Protein AF-A0A1F5EWN0-F1 (afdb_monomer_lite)

Sequence (86 aa):
MRNSLPSEDVYLNAVNRLLAERFGYPLSLSPRDVAQIMRWYNAGIPLAAVLEGVADALNKKREGRLTPLIYCVKTVKVAAKRRRRF

Foldseek 3Di:
DPLDADDLVVLQVVVQVLLCVQAHDNDPDDPQLSVVSVVCVVVVQHSVLQSQLVVVQSVVDDGDDDDRCVSSVVSSVVSSVVVVVD

Organism: NCBI:txid1817816

Structure (mmCIF, N/CA/C/O backbone):
data_AF-A0A1F5EWN0-F1
#
_entry.id   AF-A0A1F5EWN0-F1
#
loop_
_atom_site.group_PDB
_atom_site.id
_atom_site.type_symbol
_atom_site.label_atom_id
_atom_site.label_alt_id
_atom_site.label_comp_id
_atom_site.label_asym_id
_atom_site.label_entity_id
_atom_site.label_seq_id
_atom_sit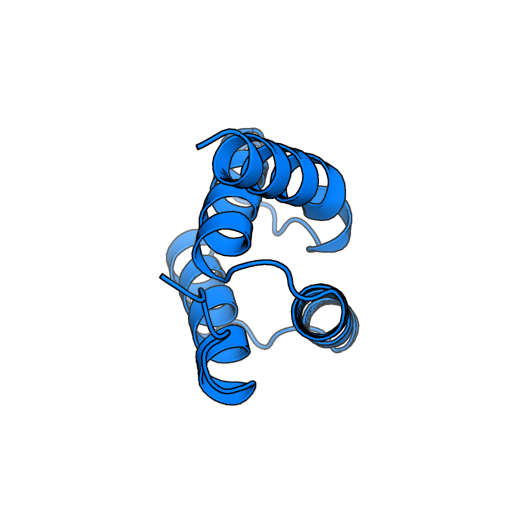e.pdbx_PDB_ins_code
_atom_site.Cartn_x
_atom_site.Cartn_y
_atom_site.Cartn_z
_atom_site.occupancy
_atom_site.B_iso_or_equiv
_atom_site.auth_seq_id
_atom_site.auth_comp_id
_atom_site.auth_asym_id
_atom_site.auth_atom_id
_atom_site.pdbx_PDB_model_num
ATOM 1 N N . MET A 1 1 ? -17.775 13.009 8.142 1.00 44.03 1 MET A N 1
ATOM 2 C CA . MET A 1 1 ? -17.583 12.728 6.701 1.00 44.03 1 MET A CA 1
ATOM 3 C C . MET A 1 1 ? -17.333 11.236 6.533 1.00 44.03 1 MET A C 1
ATOM 5 O O . MET A 1 1 ? -16.409 10.723 7.151 1.00 44.03 1 MET A O 1
ATOM 9 N N . ARG A 1 2 ? -18.180 10.509 5.791 1.00 52.03 2 ARG A N 1
ATOM 10 C CA . ARG A 1 2 ? -17.911 9.096 5.471 1.00 52.03 2 ARG A CA 1
ATOM 11 C C . ARG A 1 2 ? -16.722 9.081 4.512 1.00 52.03 2 ARG A C 1
ATOM 13 O O . ARG A 1 2 ? -16.876 9.483 3.364 1.00 52.03 2 ARG A O 1
ATOM 20 N N . ASN A 1 3 ? -15.544 8.702 5.004 1.00 57.81 3 ASN A N 1
ATOM 21 C CA . ASN A 1 3 ? -14.344 8.533 4.186 1.00 57.81 3 ASN A CA 1
ATOM 22 C C . ASN A 1 3 ? -14.565 7.321 3.270 1.00 57.81 3 ASN A C 1
ATOM 24 O O . ASN A 1 3 ? -14.171 6.202 3.589 1.00 57.81 3 ASN A O 1
ATOM 28 N N . SER A 1 4 ? -15.292 7.537 2.178 1.00 73.38 4 SER A N 1
ATOM 29 C CA . SER A 1 4 ? -15.493 6.528 1.146 1.00 73.38 4 SER A CA 1
ATOM 30 C C . SER A 1 4 ? -14.147 6.308 0.469 1.00 73.38 4 SER A C 1
ATOM 32 O O . SER A 1 4 ? -13.457 7.273 0.132 1.00 73.38 4 SER A O 1
ATOM 34 N N . LEU A 1 5 ? -13.735 5.049 0.339 1.00 84.62 5 LEU A N 1
ATOM 35 C CA . LEU A 1 5 ? -12.524 4.730 -0.402 1.00 84.62 5 LEU A CA 1
ATOM 36 C C . LEU A 1 5 ? -12.674 5.206 -1.856 1.00 84.62 5 LEU A C 1
ATOM 38 O O . LEU A 1 5 ? -13.788 5.181 -2.384 1.00 84.62 5 LEU A O 1
ATOM 42 N N . PRO A 1 6 ? -11.580 5.633 -2.510 1.00 92.00 6 PRO A N 1
ATOM 43 C CA . PRO A 1 6 ? -11.600 5.849 -3.953 1.00 92.00 6 PRO A CA 1
ATOM 44 C C . PRO A 1 6 ? -11.869 4.522 -4.688 1.00 92.00 6 PRO A C 1
ATOM 46 O O . PRO A 1 6 ? -11.947 3.460 -4.065 1.00 92.00 6 PRO 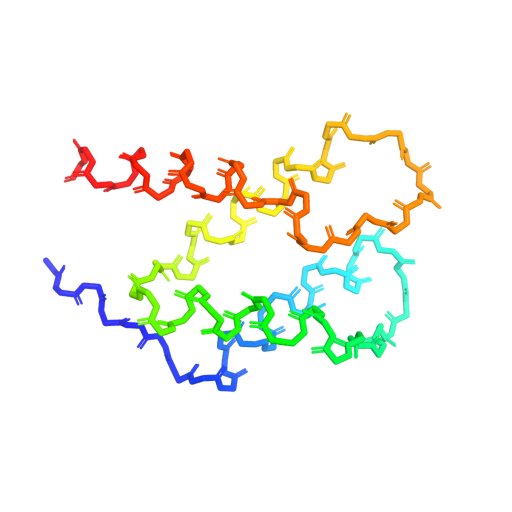A O 1
ATOM 49 N N . SER A 1 7 ? -12.002 4.556 -6.016 1.00 95.69 7 SER A N 1
ATOM 50 C CA . SER A 1 7 ? -12.060 3.312 -6.793 1.00 95.69 7 SER A CA 1
ATOM 51 C C . SER A 1 7 ? -10.791 2.478 -6.592 1.00 95.69 7 SER A C 1
ATOM 53 O O . SER A 1 7 ? -9.728 3.009 -6.249 1.00 95.69 7 SER A O 1
ATOM 55 N N . GLU A 1 8 ? -10.910 1.170 -6.808 1.00 95.00 8 GLU A N 1
ATOM 56 C CA . GLU A 1 8 ? -9.795 0.223 -6.731 1.00 95.00 8 GLU A CA 1
ATOM 57 C C . GLU A 1 8 ? -8.601 0.676 -7.584 1.00 95.00 8 GLU A C 1
ATOM 59 O O . GLU A 1 8 ? -7.483 0.767 -7.076 1.00 95.00 8 GLU A O 1
ATOM 64 N N . ASP A 1 9 ? -8.852 1.078 -8.833 1.00 94.88 9 ASP A N 1
ATOM 65 C CA . ASP A 1 9 ? -7.814 1.553 -9.751 1.00 94.88 9 ASP A CA 1
ATOM 66 C C . ASP A 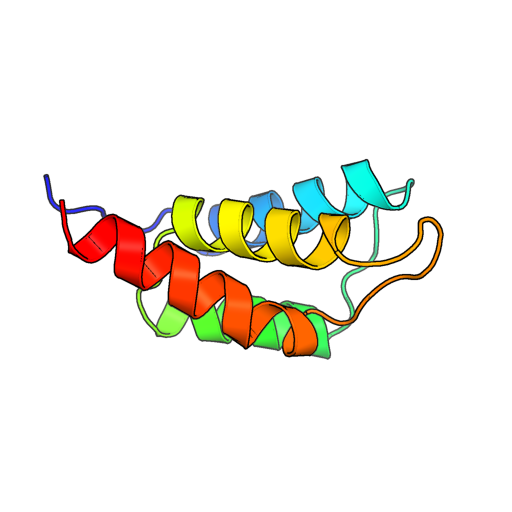1 9 ? -7.090 2.794 -9.227 1.00 94.88 9 ASP A C 1
ATOM 68 O O . ASP A 1 9 ? -5.865 2.885 -9.291 1.00 94.88 9 ASP A O 1
ATOM 72 N N . VAL A 1 10 ? -7.827 3.764 -8.677 1.00 95.62 10 VAL A N 1
ATOM 73 C CA . VAL A 1 10 ? -7.232 4.984 -8.112 1.00 95.62 10 VAL A CA 1
ATOM 74 C C . VAL A 1 10 ? -6.399 4.644 -6.880 1.00 95.62 10 VAL A C 1
ATOM 76 O O . VAL A 1 10 ? -5.309 5.187 -6.697 1.00 95.62 10 VAL A O 1
ATOM 79 N N . TYR A 1 11 ? -6.882 3.722 -6.049 1.00 95.31 11 TYR A N 1
ATOM 80 C CA . TYR A 1 11 ? -6.175 3.262 -4.863 1.00 95.31 11 TYR A CA 1
ATOM 81 C C . TYR A 1 11 ? -4.860 2.557 -5.224 1.00 95.31 11 TYR A C 1
ATOM 83 O O . TYR A 1 11 ? -3.804 2.887 -4.678 1.00 95.31 11 TYR A O 1
ATOM 91 N N . LEU A 1 12 ? -4.916 1.621 -6.174 1.00 94.25 12 LEU A N 1
ATOM 92 C CA . LEU A 1 12 ? -3.766 0.878 -6.678 1.00 94.25 12 LEU A CA 1
ATOM 93 C C . LEU A 1 12 ? -2.740 1.812 -7.324 1.00 94.25 12 LEU A C 1
ATOM 95 O O . LEU A 1 12 ? -1.560 1.776 -6.965 1.00 94.25 12 LEU A O 1
ATOM 99 N N . ASN A 1 13 ? -3.190 2.687 -8.225 1.00 93.56 13 ASN A N 1
ATOM 100 C CA . ASN A 1 13 ? -2.321 3.609 -8.950 1.00 93.56 13 ASN A CA 1
ATOM 101 C C . ASN A 1 13 ? -1.644 4.621 -8.027 1.00 93.56 13 ASN A C 1
ATOM 103 O O . ASN A 1 13 ? -0.474 4.939 -8.232 1.00 93.56 13 ASN A O 1
ATOM 107 N N . ALA A 1 14 ? -2.327 5.093 -6.982 1.00 94.69 14 ALA A N 1
ATOM 108 C CA . ALA A 1 14 ? -1.727 5.998 -6.008 1.00 94.69 14 ALA A CA 1
ATOM 109 C C . ALA A 1 14 ? -0.574 5.336 -5.234 1.00 94.69 14 ALA A C 1
ATOM 111 O O . ALA A 1 14 ? 0.483 5.945 -5.061 1.00 94.69 14 ALA A O 1
ATOM 112 N N . VAL A 1 15 ? -0.739 4.078 -4.805 1.00 92.81 15 VAL A N 1
ATOM 113 C CA . VAL A 1 15 ? 0.347 3.336 -4.141 1.00 92.81 15 VAL A CA 1
ATOM 114 C C . VAL A 1 15 ? 1.475 3.019 -5.124 1.00 92.81 15 VAL A C 1
ATOM 116 O O . VAL A 1 15 ? 2.644 3.166 -4.769 1.00 92.81 15 VAL A O 1
ATOM 119 N N . ASN A 1 16 ? 1.148 2.639 -6.363 1.00 91.75 16 ASN A N 1
ATOM 120 C CA . ASN A 1 16 ? 2.150 2.391 -7.398 1.00 91.75 16 ASN A CA 1
ATOM 121 C C . ASN A 1 16 ? 2.995 3.641 -7.681 1.00 91.75 16 ASN A C 1
ATOM 123 O O . ASN A 1 16 ? 4.222 3.576 -7.711 1.00 91.75 16 ASN A O 1
ATOM 127 N N . ARG A 1 17 ? 2.343 4.801 -7.809 1.00 91.81 17 ARG A N 1
ATOM 128 C CA . ARG A 1 17 ? 3.004 6.089 -8.022 1.00 91.81 17 ARG A CA 1
ATOM 129 C C . ARG A 1 17 ? 3.979 6.428 -6.895 1.00 91.81 17 ARG A C 1
ATOM 131 O O . ARG A 1 17 ? 5.113 6.788 -7.185 1.00 91.81 17 ARG A O 1
ATOM 138 N N . LEU A 1 18 ? 3.578 6.242 -5.634 1.00 90.81 18 LEU A N 1
ATOM 139 C CA . LEU A 1 18 ? 4.461 6.457 -4.480 1.00 90.81 18 LEU A CA 1
ATOM 140 C C . LEU A 1 18 ? 5.730 5.588 -4.551 1.00 90.81 18 LEU A C 1
ATOM 142 O O . LEU A 1 18 ? 6.822 6.040 -4.210 1.00 90.81 18 LEU A O 1
ATOM 146 N N . LEU A 1 19 ? 5.597 4.333 -4.986 1.00 87.69 19 LEU A N 1
ATOM 147 C CA . LEU A 1 19 ? 6.740 3.434 -5.143 1.00 87.69 19 LEU A CA 1
ATOM 148 C C . LEU A 1 19 ? 7.630 3.867 -6.316 1.00 87.69 19 LEU A C 1
ATOM 150 O O . LEU A 1 19 ? 8.849 3.925 -6.155 1.00 87.69 19 LEU A O 1
ATOM 154 N N . ALA A 1 20 ? 7.034 4.211 -7.461 1.00 86.94 20 ALA A N 1
ATOM 155 C CA . ALA A 1 20 ? 7.753 4.672 -8.648 1.00 86.94 20 ALA A CA 1
ATOM 156 C C . ALA A 1 20 ? 8.562 5.951 -8.370 1.00 86.94 20 ALA A C 1
ATOM 158 O O . ALA A 1 20 ? 9.726 6.039 -8.754 1.00 86.94 20 ALA A O 1
ATOM 159 N N . GLU A 1 21 ? 7.990 6.905 -7.628 1.00 86.69 21 GLU A N 1
ATOM 160 C CA . GLU A 1 21 ? 8.679 8.128 -7.191 1.00 86.69 21 GLU A CA 1
ATOM 161 C C . GLU A 1 21 ? 9.889 7.828 -6.289 1.00 86.69 21 GLU A C 1
ATOM 163 O O . GLU A 1 21 ? 10.874 8.563 -6.314 1.00 86.69 21 GLU A O 1
ATOM 168 N N . ARG A 1 22 ? 9.853 6.737 -5.507 1.00 81.38 22 ARG A N 1
ATOM 169 C CA . ARG A 1 22 ? 10.917 6.401 -4.547 1.00 81.38 22 ARG A CA 1
ATOM 170 C C . ARG A 1 22 ? 12.049 5.553 -5.124 1.00 81.38 22 ARG A C 1
ATOM 172 O O . ARG A 1 22 ? 13.179 5.690 -4.660 1.00 81.38 22 ARG A O 1
ATOM 179 N N . PHE A 1 23 ? 11.763 4.653 -6.063 1.00 80.50 23 PHE A N 1
ATOM 180 C CA . PHE A 1 23 ? 12.765 3.718 -6.601 1.00 80.50 23 PHE A CA 1
ATOM 181 C C . PHE A 1 23 ? 13.142 3.977 -8.066 1.00 80.50 23 PHE A C 1
ATOM 183 O O . PHE A 1 23 ? 14.093 3.366 -8.548 1.00 80.50 23 PHE A O 1
ATOM 190 N N . GLY A 1 24 ? 12.459 4.907 -8.738 1.00 71.38 24 GLY A N 1
ATOM 191 C CA . GLY A 1 24 ? 12.706 5.258 -10.134 1.00 71.38 24 GLY A CA 1
ATOM 192 C C . GLY A 1 24 ? 12.095 4.262 -11.126 1.00 71.38 24 GLY A C 1
ATOM 193 O O . GLY A 1 24 ? 12.020 3.064 -10.857 1.00 71.38 24 GLY A O 1
ATOM 194 N N . TYR A 1 25 ? 11.699 4.786 -12.297 1.00 59.16 25 TYR A N 1
ATOM 195 C CA . TYR A 1 25 ? 11.012 4.085 -13.399 1.00 59.16 25 TYR A CA 1
ATOM 196 C C . TYR A 1 25 ? 9.579 3.608 -13.050 1.00 59.16 25 TYR A C 1
ATOM 198 O O . TYR A 1 25 ? 9.261 3.437 -11.871 1.00 59.16 25 TYR A O 1
ATOM 206 N N . PRO A 1 26 ? 8.663 3.400 -14.026 1.00 60.75 26 PRO A N 1
ATOM 207 C CA . PRO A 1 26 ? 7.423 2.673 -13.764 1.00 60.75 26 PRO A CA 1
ATOM 208 C C . PRO A 1 26 ? 7.743 1.277 -13.220 1.00 60.75 26 PRO A C 1
ATOM 210 O O . PRO A 1 26 ? 8.121 0.361 -13.951 1.00 60.75 26 PRO A O 1
ATOM 213 N N . LEU A 1 27 ? 7.601 1.123 -11.906 1.00 67.12 27 LEU A N 1
ATOM 214 C CA . LEU A 1 27 ? 7.718 -0.167 -11.251 1.00 67.12 27 LEU A CA 1
ATOM 215 C C . LEU A 1 27 ? 6.546 -1.030 -11.700 1.00 67.12 27 LEU A C 1
ATOM 217 O O . LEU A 1 27 ? 5.382 -0.717 -11.455 1.00 67.12 27 LEU A O 1
ATOM 221 N N . SER A 1 28 ? 6.864 -2.153 -12.334 1.00 75.25 28 SER A N 1
ATOM 222 C CA . SER A 1 28 ? 5.904 -3.242 -12.427 1.00 75.25 28 SER A CA 1
ATOM 223 C C . SER A 1 28 ? 5.726 -3.813 -11.026 1.00 75.25 28 SER A C 1
ATOM 225 O O . SER A 1 28 ? 6.645 -4.425 -10.476 1.00 75.25 28 SER A O 1
ATOM 227 N N . LEU A 1 29 ? 4.560 -3.576 -10.422 1.00 82.88 29 LEU A N 1
ATOM 228 C CA . LEU A 1 29 ? 4.222 -4.183 -9.141 1.00 82.88 29 LEU A CA 1
ATOM 229 C C . LEU A 1 29 ? 4.256 -5.703 -9.281 1.00 82.88 29 LEU A C 1
ATOM 231 O O . LEU A 1 29 ? 3.668 -6.271 -10.202 1.00 82.88 29 LEU A O 1
ATOM 235 N N . SER A 1 30 ? 4.908 -6.375 -8.335 1.00 86.06 30 SER A N 1
ATOM 236 C CA . SER A 1 30 ? 4.818 -7.829 -8.278 1.00 86.06 30 SER A CA 1
ATOM 237 C C . SER A 1 30 ? 3.370 -8.251 -7.965 1.00 86.06 30 SER A C 1
ATOM 239 O O . SER A 1 30 ? 2.669 -7.531 -7.242 1.00 86.06 30 SER A O 1
ATOM 241 N N . PRO A 1 31 ? 2.910 -9.444 -8.393 1.00 89.50 31 PRO A N 1
ATOM 242 C CA . PRO A 1 31 ? 1.583 -9.949 -8.021 1.00 89.50 31 PRO A CA 1
ATOM 243 C C . PRO A 1 31 ? 1.345 -9.969 -6.502 1.00 89.50 31 PRO A C 1
ATOM 245 O O . PRO A 1 31 ? 0.223 -9.797 -6.026 1.00 89.50 31 PRO A O 1
ATOM 248 N N . ARG A 1 32 ? 2.418 -10.139 -5.716 1.00 89.50 32 ARG A N 1
ATOM 249 C CA . ARG A 1 32 ? 2.367 -10.100 -4.249 1.00 89.50 32 ARG A CA 1
ATOM 250 C C . ARG A 1 32 ? 2.079 -8.700 -3.714 1.00 89.50 32 ARG A C 1
ATOM 252 O O . ARG A 1 32 ? 1.321 -8.582 -2.751 1.00 89.50 32 ARG A O 1
ATOM 259 N N . ASP A 1 33 ? 2.665 -7.669 -4.318 1.00 89.88 33 ASP A N 1
ATOM 260 C CA . ASP A 1 33 ? 2.442 -6.275 -3.931 1.00 89.88 33 ASP A CA 1
ATOM 261 C C . ASP A 1 33 ? 1.030 -5.825 -4.315 1.00 89.88 33 ASP A C 1
ATOM 263 O O . ASP A 1 33 ? 0.332 -5.269 -3.468 1.00 89.88 33 ASP A O 1
ATOM 267 N N . VAL A 1 34 ? 0.552 -6.177 -5.516 1.00 92.75 34 VAL A N 1
ATOM 268 C CA . VAL A 1 34 ? -0.846 -5.939 -5.927 1.00 92.75 34 VAL A CA 1
ATOM 269 C C . VAL A 1 34 ? -1.813 -6.589 -4.937 1.00 92.75 34 VAL A C 1
ATOM 271 O O . VAL A 1 34 ? -2.667 -5.913 -4.365 1.00 92.75 34 VAL A O 1
ATOM 274 N N . ALA A 1 35 ? -1.628 -7.878 -4.632 1.00 94.38 35 ALA A N 1
ATOM 275 C CA . ALA A 1 35 ? -2.467 -8.578 -3.661 1.00 94.38 35 ALA A CA 1
ATOM 276 C C . ALA A 1 35 ? -2.425 -7.929 -2.266 1.00 94.38 35 ALA A C 1
ATOM 278 O O . ALA A 1 35 ? -3.414 -7.957 -1.533 1.00 94.38 35 ALA A O 1
ATOM 279 N N . GLN A 1 36 ? -1.290 -7.345 -1.872 1.00 95.75 36 GLN A N 1
ATOM 280 C CA . GLN A 1 36 ? -1.173 -6.650 -0.595 1.00 95.75 36 GLN A CA 1
ATOM 281 C C . GLN A 1 36 ? -1.920 -5.311 -0.579 1.00 95.75 36 GLN A C 1
ATOM 283 O O . GLN A 1 36 ? -2.558 -4.996 0.427 1.00 95.75 36 GLN A O 1
ATOM 288 N N . ILE A 1 37 ? -1.879 -4.556 -1.677 1.00 94.94 37 ILE A N 1
ATOM 289 C CA . ILE A 1 37 ? -2.650 -3.316 -1.834 1.00 94.94 37 ILE A CA 1
ATOM 290 C C . ILE A 1 37 ? -4.148 -3.629 -1.786 1.00 94.94 37 ILE A C 1
ATOM 292 O O . ILE A 1 37 ? -4.882 -3.007 -1.016 1.00 94.94 37 ILE A O 1
ATOM 296 N N . MET A 1 38 ? -4.571 -4.676 -2.498 1.00 95.62 38 MET A N 1
ATOM 297 C CA . MET A 1 38 ? -5.957 -5.146 -2.502 1.00 95.62 38 MET A CA 1
ATOM 298 C C . MET A 1 38 ? -6.433 -5.626 -1.135 1.00 95.62 38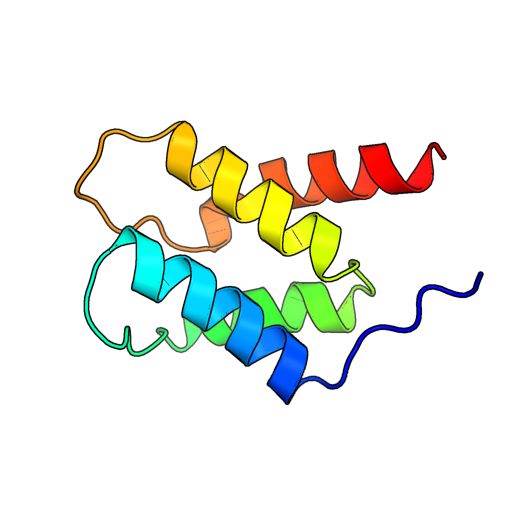 MET A C 1
ATOM 300 O O . MET A 1 38 ? -7.563 -5.355 -0.735 1.00 95.62 38 MET A O 1
ATOM 304 N N . ARG A 1 39 ? -5.559 -6.259 -0.345 1.00 96.06 39 ARG A N 1
ATOM 305 C CA . ARG A 1 39 ? -5.870 -6.593 1.053 1.00 96.06 39 ARG A CA 1
ATOM 306 C C . ARG A 1 39 ? -6.168 -5.357 1.903 1.00 96.06 39 ARG A C 1
ATOM 308 O O . ARG A 1 39 ? -7.015 -5.439 2.786 1.00 96.06 39 ARG A O 1
ATOM 315 N N . TRP A 1 40 ? -5.494 -4.229 1.677 1.00 96.00 40 TRP A N 1
ATOM 316 C CA . TRP A 1 40 ? -5.795 -2.988 2.401 1.00 96.00 40 TRP A CA 1
ATOM 317 C C . TRP A 1 40 ? -7.094 -2.341 1.929 1.00 96.00 40 TRP A C 1
ATOM 319 O O . TRP A 1 40 ? -7.869 -1.889 2.772 1.00 96.00 40 TRP A O 1
ATOM 329 N N . TYR A 1 41 ? -7.341 -2.354 0.617 1.00 95.44 41 TYR A N 1
ATOM 330 C CA . TYR A 1 41 ? -8.586 -1.874 0.021 1.00 95.44 41 TYR A CA 1
ATOM 331 C C . TYR A 1 41 ? -9.803 -2.625 0.580 1.00 95.44 41 TYR A C 1
ATOM 333 O O . TYR A 1 41 ? -10.678 -2.022 1.198 1.00 95.44 41 TYR A O 1
ATOM 341 N N . ASN A 1 42 ? -9.783 -3.959 0.499 1.00 95.25 42 ASN A N 1
ATOM 342 C CA . ASN A 1 42 ? -10.850 -4.829 1.007 1.00 95.25 42 ASN A CA 1
ATOM 343 C C . ASN A 1 42 ? -11.036 -4.727 2.530 1.00 95.25 42 ASN A C 1
ATOM 345 O O . ASN A 1 42 ? -12.119 -4.982 3.046 1.00 95.25 42 ASN A O 1
ATOM 349 N N . ALA A 1 43 ? -9.989 -4.340 3.265 1.00 93.69 43 ALA A N 1
ATOM 350 C CA . ALA A 1 43 ? -10.053 -4.097 4.705 1.00 93.69 43 ALA A CA 1
ATOM 351 C C . ALA A 1 43 ? -10.579 -2.695 5.073 1.00 93.69 43 ALA A C 1
ATOM 353 O O . ALA A 1 43 ? -10.606 -2.345 6.258 1.00 93.69 43 ALA A O 1
ATOM 354 N N . GLY A 1 44 ? -10.963 -1.868 4.095 1.00 93.75 44 GLY A N 1
ATOM 355 C CA . GLY A 1 44 ? -11.503 -0.536 4.353 1.00 93.75 44 GLY A CA 1
ATOM 356 C C . GLY A 1 44 ? -10.452 0.469 4.834 1.00 93.75 44 GLY A C 1
ATOM 357 O O . GLY A 1 44 ? -10.797 1.433 5.520 1.00 93.75 44 GLY A O 1
ATOM 358 N N . ILE A 1 45 ? -9.159 0.232 4.578 1.00 93.75 45 ILE A N 1
ATOM 359 C CA . ILE A 1 45 ? -8.100 1.125 5.064 1.00 93.75 45 ILE A CA 1
ATOM 360 C C . ILE A 1 45 ? -8.065 2.380 4.182 1.00 93.75 45 ILE A C 1
ATOM 362 O O . ILE A 1 45 ? -7.904 2.253 2.973 1.00 93.75 45 ILE A O 1
ATOM 366 N N . PRO A 1 46 ? -8.172 3.599 4.746 1.00 94.19 46 PRO A N 1
ATOM 367 C CA . PRO A 1 46 ? -8.150 4.821 3.948 1.00 94.19 46 PRO A CA 1
ATOM 368 C C . PRO A 1 46 ? -6.858 4.963 3.138 1.00 94.19 46 PRO A C 1
ATOM 370 O O . PRO A 1 46 ? -5.772 4.776 3.690 1.00 94.19 46 PRO A O 1
ATOM 373 N N . LEU A 1 47 ? -6.961 5.395 1.873 1.00 94.62 47 LEU A N 1
ATOM 374 C CA . LEU A 1 47 ? -5.803 5.588 0.987 1.00 94.62 47 LEU A CA 1
ATOM 375 C C . LEU A 1 47 ? -4.716 6.446 1.649 1.00 94.62 47 LEU A C 1
ATOM 377 O O . LEU A 1 47 ? -3.547 6.075 1.661 1.00 94.62 47 LEU A O 1
ATOM 381 N N . ALA A 1 48 ? -5.109 7.550 2.286 1.00 93.38 48 ALA A N 1
ATOM 382 C CA . ALA A 1 48 ? -4.176 8.431 2.980 1.00 93.38 48 ALA A CA 1
ATOM 383 C C . ALA A 1 48 ? -3.401 7.725 4.113 1.00 93.38 48 ALA A C 1
ATOM 385 O O . ALA A 1 48 ? -2.229 8.019 4.325 1.00 93.38 48 ALA A O 1
ATOM 386 N N . ALA A 1 49 ? -4.024 6.767 4.812 1.00 94.31 49 ALA A N 1
ATOM 387 C CA . ALA A 1 49 ? -3.348 5.964 5.832 1.00 94.31 49 ALA A CA 1
ATOM 388 C C . ALA A 1 49 ? -2.330 4.995 5.214 1.00 94.31 49 ALA A C 1
ATOM 390 O O . ALA A 1 49 ? -1.269 4.761 5.791 1.00 94.31 49 ALA A O 1
ATOM 391 N N . VAL A 1 50 ? -2.650 4.426 4.049 1.00 95.19 50 VAL A N 1
ATOM 392 C CA . VAL A 1 50 ? -1.724 3.554 3.322 1.00 95.19 50 VAL A CA 1
ATOM 393 C C . VAL A 1 50 ? -0.532 4.332 2.797 1.00 95.19 50 VAL A C 1
ATOM 395 O O . VAL A 1 50 ? 0.591 3.910 3.048 1.00 95.19 50 VAL A O 1
ATOM 398 N N . LEU A 1 51 ? -0.750 5.470 2.137 1.00 94.94 51 LEU A N 1
ATOM 399 C CA . LEU A 1 51 ? 0.339 6.295 1.606 1.00 94.94 51 LEU A CA 1
ATOM 400 C C . LEU A 1 51 ? 1.291 6.747 2.721 1.00 94.94 51 LEU A C 1
ATOM 402 O O . LEU A 1 51 ? 2.499 6.565 2.603 1.00 94.94 51 LEU A O 1
ATOM 406 N N . GLU A 1 52 ? 0.744 7.240 3.835 1.00 94.00 52 GLU A N 1
ATOM 407 C CA . GLU A 1 52 ? 1.519 7.625 5.021 1.00 94.00 52 GLU A CA 1
ATOM 408 C C . GLU A 1 52 ? 2.303 6.436 5.591 1.00 94.00 52 GLU A C 1
ATOM 410 O O . GLU A 1 52 ? 3.512 6.515 5.790 1.00 94.00 52 GLU A O 1
ATOM 415 N N . GLY A 1 53 ? 1.643 5.295 5.805 1.00 93.69 53 GLY A N 1
ATOM 416 C CA . GLY A 1 53 ? 2.287 4.116 6.378 1.00 93.69 53 GLY A CA 1
ATOM 417 C C . GLY A 1 53 ? 3.357 3.497 5.477 1.00 93.69 53 GLY A C 1
ATOM 418 O O . GLY A 1 53 ? 4.374 3.011 5.979 1.00 93.69 53 GLY A O 1
ATOM 419 N N . VAL A 1 54 ? 3.148 3.500 4.160 1.00 92.38 54 VAL A N 1
ATOM 420 C CA . VAL A 1 54 ? 4.145 3.045 3.185 1.00 92.38 54 VAL A CA 1
ATOM 421 C C . VAL A 1 54 ? 5.329 4.009 3.182 1.00 92.38 54 VAL A C 1
ATOM 423 O O . VAL A 1 54 ? 6.453 3.556 3.383 1.00 92.38 54 VAL A O 1
ATOM 426 N N . ALA A 1 55 ? 5.101 5.320 3.071 1.00 90.88 55 ALA A N 1
ATOM 427 C CA . ALA A 1 55 ? 6.169 6.320 3.126 1.00 90.88 55 ALA A CA 1
ATOM 428 C C . ALA A 1 55 ? 6.996 6.214 4.423 1.00 90.88 55 ALA A C 1
ATOM 430 O O . ALA A 1 55 ? 8.225 6.163 4.370 1.00 90.88 55 ALA A O 1
ATOM 431 N N . ASP A 1 56 ? 6.339 6.063 5.577 1.00 90.81 56 ASP A N 1
ATOM 432 C CA . ASP A 1 56 ? 6.987 5.862 6.878 1.00 90.81 56 ASP A CA 1
ATOM 433 C C . ASP A 1 56 ? 7.869 4.605 6.917 1.00 90.81 56 ASP A C 1
ATOM 435 O O . ASP A 1 56 ? 8.943 4.608 7.524 1.00 90.81 56 ASP A O 1
ATOM 439 N N . ALA A 1 57 ? 7.421 3.500 6.313 1.00 88.81 57 ALA A N 1
ATOM 440 C CA . ALA A 1 57 ? 8.214 2.272 6.243 1.00 88.81 57 ALA A CA 1
ATOM 441 C C . ALA A 1 57 ? 9.431 2.429 5.329 1.00 88.81 57 ALA A C 1
ATOM 443 O O . ALA A 1 57 ? 10.514 1.950 5.672 1.00 88.81 57 ALA A O 1
ATOM 444 N N . LEU A 1 58 ? 9.257 3.104 4.193 1.00 84.75 58 LEU A N 1
ATOM 445 C CA . LEU A 1 58 ? 10.325 3.353 3.229 1.00 84.75 58 LEU A CA 1
ATOM 446 C C . LEU A 1 58 ? 11.385 4.303 3.798 1.00 84.75 58 LEU A C 1
ATOM 448 O O . LEU A 1 58 ? 12.573 4.043 3.637 1.00 84.75 58 LEU A O 1
ATOM 452 N N . ASN A 1 59 ? 10.977 5.334 4.542 1.00 84.75 59 ASN A N 1
ATOM 453 C CA . ASN A 1 59 ? 11.888 6.276 5.201 1.00 84.75 59 ASN A CA 1
ATOM 454 C C . ASN A 1 59 ? 12.733 5.638 6.316 1.00 84.75 59 ASN A C 1
ATOM 456 O O . ASN A 1 59 ? 13.814 6.128 6.622 1.00 84.75 59 ASN A O 1
ATOM 460 N N . LYS A 1 60 ? 12.273 4.538 6.924 1.00 80.94 60 LYS A N 1
ATOM 461 C CA . LYS A 1 60 ? 13.024 3.817 7.969 1.00 80.94 60 LYS A CA 1
ATOM 462 C C . LYS A 1 60 ? 14.123 2.909 7.423 1.00 80.94 60 LYS A C 1
ATOM 464 O O . LYS A 1 60 ? 14.923 2.403 8.208 1.00 80.94 60 LYS A O 1
ATOM 469 N N . LYS A 1 61 ? 14.149 2.643 6.115 1.00 69.19 61 LYS A N 1
ATOM 470 C CA . LYS A 1 61 ? 15.159 1.783 5.494 1.00 69.19 61 LYS A CA 1
ATOM 471 C C . LYS A 1 61 ? 16.200 2.612 4.749 1.00 69.19 61 LYS A C 1
ATOM 473 O O . LYS A 1 61 ? 15.896 3.662 4.198 1.00 69.19 61 LYS A O 1
ATOM 478 N N . ARG A 1 62 ? 17.433 2.095 4.727 1.00 61.06 62 ARG A N 1
ATOM 479 C CA . ARG A 1 62 ? 18.547 2.644 3.943 1.00 61.06 62 ARG A CA 1
ATOM 480 C C . ARG A 1 62 ? 18.143 2.737 2.466 1.00 61.06 62 ARG A C 1
ATOM 482 O O .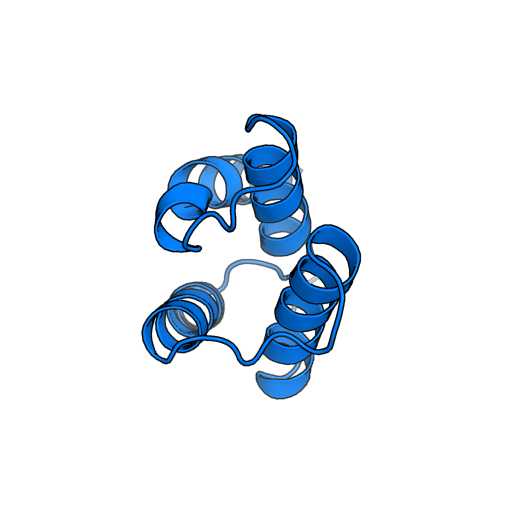 ARG A 1 62 ? 17.506 1.815 1.950 1.00 61.06 62 ARG A O 1
ATOM 489 N N . GLU A 1 63 ? 18.503 3.841 1.821 1.00 61.94 63 GLU A N 1
ATOM 490 C CA . GLU A 1 63 ? 18.201 4.115 0.414 1.00 61.94 63 GLU A CA 1
ATOM 491 C C . GLU A 1 63 ? 18.698 2.989 -0.513 1.00 61.94 63 GLU A C 1
ATOM 493 O O . GLU A 1 63 ? 19.712 2.344 -0.243 1.00 61.94 63 GLU A O 1
ATOM 498 N N . GLY A 1 64 ? 17.959 2.728 -1.599 1.00 57.78 64 GLY A N 1
ATOM 499 C CA . GLY A 1 64 ? 18.405 1.861 -2.698 1.00 57.78 64 GLY A CA 1
ATOM 500 C C . GLY A 1 64 ? 17.915 0.406 -2.704 1.00 57.78 64 GLY A C 1
ATOM 501 O O . GLY A 1 64 ? 18.200 -0.303 -3.665 1.00 57.78 64 GLY A O 1
ATOM 502 N N . ARG A 1 65 ? 17.152 -0.072 -1.703 1.00 63.34 65 ARG A N 1
ATOM 503 C CA . ARG A 1 65 ? 16.587 -1.441 -1.732 1.00 63.34 65 ARG A CA 1
ATOM 504 C C . ARG A 1 65 ? 15.062 -1.458 -1.675 1.00 63.34 65 ARG A C 1
ATOM 506 O O . ARG A 1 65 ? 14.469 -1.074 -0.662 1.00 63.34 65 ARG A O 1
ATOM 513 N N . LEU A 1 66 ? 14.440 -1.972 -2.742 1.00 64.62 66 LEU A N 1
ATOM 514 C CA . LEU A 1 66 ? 12.997 -2.204 -2.810 1.00 64.62 66 LEU A CA 1
ATOM 515 C C . LEU A 1 66 ? 12.565 -3.056 -1.611 1.00 64.62 66 LEU A C 1
ATOM 517 O O . LEU A 1 66 ? 13.068 -4.160 -1.390 1.00 64.62 66 LEU A O 1
ATOM 521 N N . THR A 1 67 ? 11.658 -2.514 -0.802 1.00 70.38 67 THR A N 1
ATOM 522 C CA . THR A 1 67 ? 11.094 -3.227 0.341 1.00 70.38 67 THR A CA 1
ATOM 523 C C . THR A 1 67 ? 9.720 -3.757 -0.043 1.00 70.38 67 THR A C 1
ATOM 525 O O . THR A 1 67 ? 8.843 -2.944 -0.327 1.00 70.38 67 THR A O 1
ATOM 528 N N . PRO A 1 68 ? 9.504 -5.085 -0.019 1.00 78.94 68 PRO A N 1
ATOM 529 C CA . PRO A 1 68 ? 8.193 -5.665 -0.297 1.00 78.94 68 PRO A CA 1
ATOM 530 C C . PRO A 1 68 ? 7.096 -5.057 0.588 1.00 78.94 68 PRO A C 1
ATOM 532 O O . PRO A 1 68 ? 7.313 -4.855 1.791 1.00 78.94 68 PRO A O 1
ATOM 535 N N . LEU A 1 69 ? 5.900 -4.818 0.036 1.00 85.19 69 LEU A N 1
ATOM 536 C CA . LEU A 1 69 ? 4.820 -4.127 0.759 1.00 85.19 69 LEU A CA 1
ATOM 537 C C . LEU A 1 69 ? 4.347 -4.864 2.017 1.00 85.19 69 LEU A C 1
ATOM 539 O O . LEU A 1 69 ? 3.815 -4.241 2.937 1.00 85.19 69 LEU A O 1
ATOM 543 N N . ILE A 1 70 ? 4.600 -6.172 2.117 1.00 85.00 70 ILE A N 1
ATOM 544 C CA . ILE A 1 70 ? 4.319 -6.958 3.326 1.00 85.00 70 ILE A CA 1
ATOM 545 C C . ILE A 1 70 ? 5.014 -6.385 4.574 1.00 85.00 70 ILE A C 1
ATOM 547 O O . ILE A 1 70 ? 4.465 -6.443 5.674 1.00 85.00 70 ILE A O 1
ATOM 551 N N . TYR A 1 71 ? 6.177 -5.745 4.417 1.00 84.50 71 TYR A N 1
ATOM 552 C CA . TYR A 1 71 ? 6.887 -5.107 5.527 1.00 84.50 71 TYR A CA 1
ATOM 553 C C . TYR A 1 71 ? 6.271 -3.760 5.942 1.00 84.50 71 TYR A C 1
ATOM 555 O O . TYR A 1 71 ? 6.527 -3.290 7.050 1.00 84.50 71 TYR A O 1
ATOM 563 N N . CYS A 1 72 ? 5.418 -3.163 5.104 1.00 88.75 72 CYS A N 1
ATOM 564 C CA . CYS A 1 72 ? 4.716 -1.908 5.394 1.00 88.75 72 CYS A CA 1
ATOM 565 C C . CYS A 1 72 ? 3.432 -2.125 6.216 1.00 88.75 72 CYS A C 1
ATOM 567 O O . CYS A 1 72 ? 2.833 -1.172 6.707 1.00 88.75 72 CYS A O 1
ATOM 569 N N . VAL A 1 73 ? 2.991 -3.372 6.427 1.00 90.94 73 VAL A N 1
ATOM 570 C CA . VAL A 1 73 ? 1.720 -3.669 7.116 1.00 90.94 73 VAL A CA 1
ATOM 571 C C . VAL A 1 73 ? 1.658 -3.051 8.516 1.00 90.94 73 VAL A C 1
ATOM 573 O O . VAL A 1 73 ? 0.619 -2.525 8.917 1.00 90.94 73 VAL A O 1
ATOM 576 N N . LYS A 1 74 ? 2.762 -3.087 9.274 1.00 91.25 74 LYS A N 1
ATOM 577 C CA . LYS A 1 74 ? 2.803 -2.543 10.640 1.00 91.25 74 LYS A CA 1
ATOM 578 C C . LYS A 1 74 ? 2.641 -1.022 10.652 1.00 91.25 74 LYS A C 1
ATOM 580 O O . LYS A 1 74 ? 1.872 -0.506 11.458 1.00 91.25 74 LYS A O 1
ATOM 585 N N . THR A 1 75 ? 3.341 -0.309 9.776 1.00 91.94 75 THR A N 1
ATOM 586 C CA . THR A 1 75 ? 3.286 1.160 9.700 1.00 91.94 75 THR A CA 1
ATOM 587 C C . THR A 1 75 ? 1.948 1.641 9.152 1.00 91.94 75 THR A C 1
ATOM 589 O O . THR A 1 75 ? 1.366 2.555 9.725 1.00 91.94 75 THR A O 1
ATOM 592 N N . VAL A 1 76 ? 1.387 0.953 8.154 1.00 92.12 76 VAL A N 1
ATOM 593 C CA . VAL A 1 76 ? 0.029 1.212 7.645 1.00 92.12 76 VAL A CA 1
ATOM 594 C C . VAL A 1 76 ? -1.027 1.047 8.740 1.00 92.12 76 VAL A C 1
ATOM 596 O O . VAL A 1 76 ? -1.880 1.917 8.910 1.00 92.12 76 VAL A O 1
ATOM 599 N N . LYS A 1 77 ? -0.954 -0.015 9.555 1.00 91.25 77 LYS A N 1
ATOM 600 C CA . LYS A 1 77 ? -1.863 -0.189 10.705 1.00 91.25 77 LYS A CA 1
ATOM 601 C C . LYS A 1 77 ? -1.743 0.951 11.720 1.00 91.25 77 LYS A C 1
ATOM 603 O O . LYS A 1 77 ? -2.756 1.395 12.261 1.00 91.25 77 LYS A O 1
ATOM 608 N N . VAL A 1 78 ? -0.526 1.430 11.983 1.00 91.38 78 VAL A N 1
ATOM 609 C CA . VAL A 1 78 ? -0.289 2.567 12.887 1.00 91.38 78 VAL A CA 1
ATOM 610 C C . VAL A 1 78 ? -0.895 3.852 12.319 1.00 91.38 78 VAL A C 1
ATOM 612 O O . VAL A 1 78 ? -1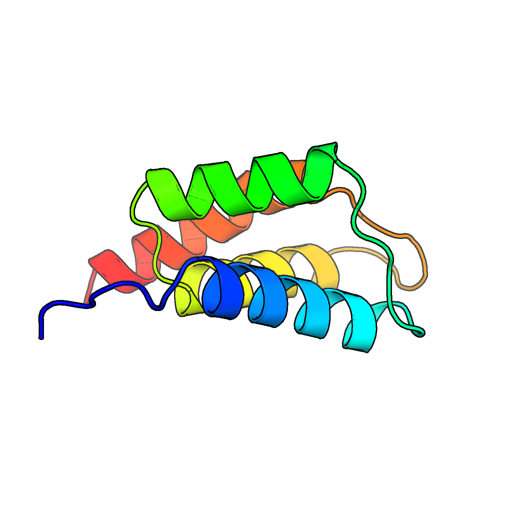.640 4.519 13.035 1.00 91.38 78 VAL A O 1
ATOM 615 N N . ALA A 1 79 ? -0.652 4.164 11.044 1.00 90.81 79 ALA A N 1
ATOM 616 C CA . ALA A 1 79 ? -1.226 5.328 10.367 1.00 90.81 79 ALA A CA 1
ATOM 617 C C . ALA A 1 79 ? -2.766 5.282 10.352 1.00 90.81 79 ALA A C 1
ATOM 619 O O . ALA A 1 79 ? -3.437 6.256 10.697 1.00 90.81 79 ALA A O 1
ATOM 620 N N . ALA A 1 80 ? -3.347 4.113 10.068 1.00 90.19 80 ALA A N 1
ATOM 621 C CA . ALA A 1 80 ? -4.795 3.915 10.109 1.00 90.19 80 ALA A CA 1
ATOM 622 C C . ALA A 1 80 ? -5.371 4.139 11.517 1.00 90.19 80 ALA A C 1
ATOM 624 O O . ALA A 1 80 ? -6.409 4.782 11.669 1.00 90.19 80 ALA A O 1
ATOM 625 N N . LYS A 1 81 ? -4.689 3.652 12.565 1.00 89.75 81 LYS A N 1
ATOM 626 C CA . LYS A 1 81 ? -5.107 3.859 13.960 1.00 89.75 81 LYS A CA 1
ATOM 627 C C . LYS A 1 81 ? -5.031 5.329 14.373 1.00 89.75 81 LYS A C 1
ATOM 629 O O . LYS A 1 81 ? -5.938 5.791 15.057 1.00 89.75 81 LYS A O 1
ATOM 634 N N . ARG A 1 82 ? -3.986 6.058 13.959 1.00 88.12 82 ARG A N 1
ATOM 635 C CA . ARG A 1 82 ? -3.858 7.505 14.215 1.00 88.12 82 ARG A CA 1
ATOM 636 C C . ARG A 1 82 ? -5.055 8.266 13.652 1.00 88.12 82 ARG A C 1
ATOM 638 O O . ARG A 1 82 ? -5.640 9.067 14.364 1.00 88.12 82 ARG A O 1
ATOM 645 N N . ARG A 1 83 ? -5.470 7.941 12.426 1.00 83.38 83 ARG A N 1
ATOM 646 C CA . ARG A 1 83 ? -6.602 8.594 11.748 1.00 83.38 83 ARG A CA 1
ATOM 647 C C . ARG A 1 83 ? -7.977 8.222 12.294 1.00 83.38 83 ARG A C 1
ATOM 649 O O . ARG A 1 83 ? -8.885 9.016 12.152 1.00 83.38 83 ARG A O 1
ATOM 656 N N . ARG A 1 84 ? -8.143 7.046 12.909 1.00 76.06 84 ARG A N 1
ATOM 657 C CA . ARG A 1 84 ? -9.395 6.667 13.598 1.00 76.06 84 ARG A CA 1
ATOM 658 C C . ARG A 1 84 ? -9.586 7.360 14.951 1.00 76.06 84 ARG A C 1
ATOM 660 O O . ARG A 1 84 ? -10.653 7.235 15.537 1.00 76.06 84 ARG A O 1
ATOM 667 N N . ARG A 1 85 ? -8.532 7.977 15.497 1.00 61.53 85 ARG A N 1
ATOM 668 C CA . ARG A 1 85 ? -8.559 8.672 16.794 1.00 61.53 85 ARG A CA 1
ATOM 669 C C . ARG A 1 85 ? -8.978 10.145 16.689 1.00 61.53 85 ARG A C 1
ATOM 671 O O . ARG A 1 85 ? -9.094 10.781 17.730 1.00 61.53 85 ARG A O 1
ATOM 678 N N . PHE A 1 86 ? -9.185 10.638 15.471 1.00 44.03 86 PHE A N 1
ATOM 679 C CA . PHE A 1 86 ? -9.733 11.950 15.132 1.00 44.03 86 PHE A CA 1
ATOM 680 C C . PHE A 1 86 ? -11.058 11.758 14.390 1.00 44.03 86 PHE A C 1
ATOM 682 O O . PHE A 1 86 ? -11.875 12.700 14.414 1.00 44.03 86 PHE A O 1
#

Secondary structure (DSSP, 8-state):
-------HHHHHHHHHHHHHHHHSS-----HHHHHHHHHHHHTT--HHHHHHHHHHHHHTSPTT-PPPGGGGHHHHHHHHHHHHT-

Radius of gyration: 12.43 Å; chains: 1; bounding box: 36×23×31 Å

pLDDT: mean 84.57, std 13.0, range [44.03, 96.06]